Protein AF-A0A3P7LVD6-F1 (afdb_monomer_lite)

Organism: Strongylus vulgaris (NCBI:txid40348)

Foldseek 3Di:
DLPVLLVVLLVQFLDPDDPVSVVVSLVSVLVDALVPPDPSSLVSLLCLLVQVRPDGHDLVSNLSSLLCLLARHVPSVVSLVVSVVPDDPDDPDPPSVVSNVVSNVVSVVCPDDDSPD

Sequence (117 aa):
MYATSYEIAEGLLCSNHSRQVQIAALRVIKAVDPSLYDNKLINVLVRLFRNTCPQPTSTGESQMAVDILMNCVPEHQHTATLLLRTESTHPDDHEKWNYFYKAVESSGLQDDLVCWS

pLDDT: mean 85.41, std 12.2, range [43.75, 95.75]

Structure (mmCIF, N/CA/C/O backbone):
data_AF-A0A3P7LVD6-F1
#
_entry.id   AF-A0A3P7LVD6-F1
#
loop_
_atom_site.group_PDB
_atom_site.id
_atom_site.type_symbol
_atom_site.label_atom_id
_atom_site.label_alt_id
_atom_site.label_comp_id
_atom_site.label_asym_id
_atom_site.label_entity_id
_atom_site.label_seq_id
_atom_site.pdbx_PDB_ins_code
_atom_site.Cartn_x
_atom_site.Cartn_y
_atom_site.Cartn_z
_atom_site.occupancy
_atom_site.B_iso_or_equiv
_atom_site.auth_seq_id
_atom_site.auth_comp_id
_atom_site.auth_asym_id
_atom_site.auth_atom_id
_atom_site.pdbx_PDB_model_num
ATOM 1 N N . MET A 1 1 ? -22.203 -1.443 -9.920 1.00 47.78 1 MET A N 1
ATOM 2 C CA . MET A 1 1 ? -21.453 -1.184 -11.172 1.00 47.78 1 MET A CA 1
ATOM 3 C C . MET A 1 1 ? -19.934 -1.044 -10.963 1.00 47.78 1 MET A C 1
ATOM 5 O O . MET A 1 1 ? -19.248 -0.787 -11.938 1.00 47.78 1 MET A O 1
ATOM 9 N N . TYR A 1 2 ? -19.396 -1.257 -9.749 1.00 55.84 2 TYR A N 1
ATOM 10 C CA . TYR A 1 2 ? -17.969 -1.045 -9.434 1.00 55.84 2 TYR A CA 1
ATOM 11 C C . TYR A 1 2 ? -17.095 -2.312 -9.423 1.00 55.84 2 TYR A C 1
ATOM 13 O O . TYR A 1 2 ? -15.873 -2.191 -9.416 1.00 55.84 2 TYR A O 1
ATOM 21 N N . ALA A 1 3 ? -17.689 -3.512 -9.445 1.00 66.69 3 ALA A N 1
ATOM 22 C CA . ALA A 1 3 ? -16.939 -4.770 -9.346 1.00 66.69 3 ALA A CA 1
ATOM 23 C C . ALA A 1 3 ? -15.913 -4.925 -10.483 1.00 66.69 3 ALA A C 1
ATOM 25 O O . ALA A 1 3 ? -14.741 -5.168 -10.229 1.00 66.69 3 ALA A O 1
ATOM 26 N N . THR A 1 4 ? -16.311 -4.646 -11.728 1.00 80.94 4 THR A N 1
ATOM 27 C CA . THR A 1 4 ? -15.415 -4.776 -12.887 1.00 80.94 4 THR A CA 1
ATOM 28 C C . THR A 1 4 ? -14.267 -3.763 -12.869 1.00 80.94 4 THR A C 1
ATOM 30 O O . THR A 1 4 ? -13.138 -4.109 -13.196 1.00 80.94 4 THR A O 1
ATOM 33 N N . SER A 1 5 ? -14.514 -2.511 -12.463 1.00 86.38 5 SER A N 1
ATOM 34 C CA . SER A 1 5 ? -13.441 -1.513 -12.329 1.00 86.38 5 SER A CA 1
ATOM 35 C C . SER A 1 5 ? -12.478 -1.847 -11.192 1.00 86.38 5 SER A C 1
ATOM 37 O O . SER A 1 5 ? -11.280 -1.611 -11.329 1.00 86.38 5 SER A O 1
ATOM 39 N N . TYR A 1 6 ? -12.995 -2.407 -10.095 1.00 90.94 6 TYR A N 1
ATOM 40 C CA . TYR A 1 6 ? -12.198 -2.860 -8.961 1.00 90.94 6 TYR A CA 1
ATOM 41 C C . TYR A 1 6 ? -11.287 -4.028 -9.346 1.00 90.94 6 TYR A C 1
ATOM 43 O O . TYR A 1 6 ? -10.081 -3.936 -9.157 1.00 90.94 6 TYR A O 1
ATOM 51 N N . GLU A 1 7 ? -11.837 -5.081 -9.955 1.00 91.62 7 GLU A N 1
ATOM 52 C CA . GLU A 1 7 ? -11.081 -6.271 -10.369 1.00 91.62 7 GLU A CA 1
ATOM 53 C C . GLU A 1 7 ? -9.957 -5.919 -11.352 1.00 91.62 7 GLU A C 1
ATOM 55 O O . GLU A 1 7 ? -8.835 -6.415 -11.237 1.00 91.62 7 GLU A O 1
ATOM 60 N N . ILE A 1 8 ? -10.239 -5.012 -12.295 1.00 93.06 8 ILE A N 1
ATOM 61 C CA . ILE A 1 8 ? -9.223 -4.497 -13.215 1.00 93.06 8 ILE A CA 1
ATOM 62 C C . ILE A 1 8 ? -8.155 -3.727 -12.437 1.00 93.06 8 ILE A C 1
ATOM 64 O O . ILE A 1 8 ? -6.972 -3.995 -12.618 1.00 93.06 8 ILE A O 1
ATOM 68 N N . ALA A 1 9 ? -8.545 -2.787 -11.571 1.00 94.56 9 ALA A N 1
ATOM 69 C CA . ALA A 1 9 ? -7.598 -1.989 -10.796 1.00 94.56 9 ALA A CA 1
ATOM 70 C C . ALA A 1 9 ? -6.702 -2.864 -9.907 1.00 94.56 9 ALA A C 1
ATOM 72 O O . ALA A 1 9 ? -5.486 -2.687 -9.912 1.00 94.56 9 ALA A O 1
ATOM 73 N N . GLU A 1 10 ? -7.273 -3.845 -9.211 1.00 94.81 10 GLU A N 1
ATOM 74 C CA . GLU A 1 10 ? -6.536 -4.788 -8.372 1.00 94.81 10 GLU A CA 1
ATOM 75 C C . GLU A 1 10 ? -5.483 -5.554 -9.192 1.00 94.81 10 GLU A C 1
ATOM 77 O O . GLU A 1 10 ? -4.323 -5.637 -8.788 1.00 94.81 10 GLU A O 1
ATOM 82 N N . GLY A 1 11 ? -5.852 -6.040 -10.383 1.00 94.00 11 GLY A N 1
ATOM 83 C CA . GLY A 1 11 ? -4.942 -6.754 -11.286 1.00 94.00 11 GLY A CA 1
ATOM 84 C C . GLY A 1 11 ? -3.806 -5.900 -11.864 1.00 94.00 11 GLY A C 1
ATOM 85 O O . GLY A 1 11 ? -2.808 -6.446 -12.337 1.00 94.00 11 GLY A O 1
ATOM 86 N N . LEU A 1 12 ? -3.928 -4.570 -11.822 1.00 95.25 12 LEU A N 1
ATOM 87 C CA . LEU A 1 12 ? -2.897 -3.642 -12.293 1.00 95.25 12 LEU A CA 1
ATOM 88 C C . LEU A 1 12 ? -1.843 -3.331 -11.222 1.00 95.25 12 LEU A C 1
ATOM 90 O O . LEU A 1 12 ? -0.748 -2.886 -11.572 1.00 95.25 12 LEU A O 1
ATOM 94 N N . LEU A 1 13 ? -2.133 -3.554 -9.940 1.00 95.50 13 LEU A N 1
ATOM 95 C CA . LEU A 1 13 ? -1.199 -3.270 -8.850 1.00 95.50 13 LEU A CA 1
ATOM 96 C C . LEU A 1 13 ? -0.051 -4.281 -8.802 1.00 95.50 13 LEU A C 1
ATOM 98 O O . LEU A 1 13 ? -0.241 -5.469 -9.052 1.00 95.50 13 LEU A O 1
ATOM 102 N N . CYS A 1 14 ? 1.147 -3.821 -8.419 1.00 93.56 14 CYS A N 1
ATOM 103 C CA . CYS A 1 14 ? 2.313 -4.689 -8.210 1.00 93.56 14 CYS A CA 1
ATOM 104 C C . CYS A 1 14 ? 2.646 -5.551 -9.448 1.00 93.5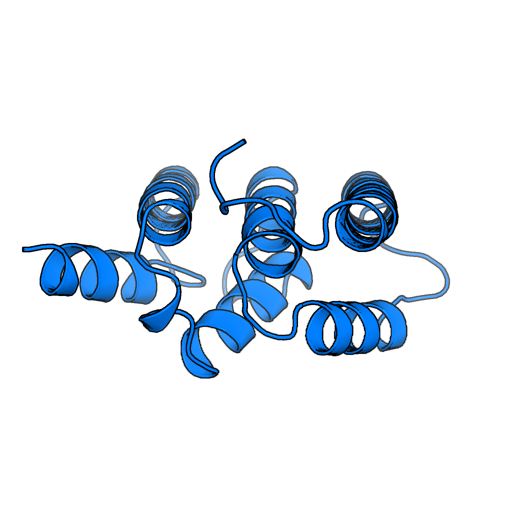6 14 CYS A C 1
ATOM 106 O O . CYS A 1 14 ? 3.076 -6.703 -9.343 1.00 93.56 14 CYS A O 1
ATOM 108 N N . SER A 1 15 ? 2.414 -4.981 -10.631 1.00 92.38 15 SER A N 1
ATOM 109 C CA . SER A 1 15 ? 2.507 -5.635 -11.936 1.00 92.38 15 SER A CA 1
ATOM 110 C C . SER A 1 15 ? 3.602 -4.991 -12.800 1.00 92.38 15 SER A C 1
ATOM 112 O O . SER A 1 15 ? 4.387 -4.170 -12.327 1.00 92.38 15 SER A O 1
ATOM 114 N N . ASN A 1 16 ? 3.654 -5.350 -14.086 1.00 91.31 16 ASN A N 1
ATOM 115 C CA . ASN A 1 16 ? 4.603 -4.774 -15.041 1.00 91.31 16 ASN A CA 1
ATOM 116 C C . ASN A 1 16 ? 4.104 -3.486 -15.728 1.00 91.31 16 ASN A C 1
ATOM 118 O O . ASN A 1 16 ? 4.726 -3.018 -16.685 1.00 91.31 16 ASN A O 1
ATOM 122 N N . HIS A 1 17 ? 2.980 -2.923 -15.279 1.00 92.19 17 HIS A N 1
ATOM 123 C CA . HIS A 1 17 ? 2.425 -1.689 -15.833 1.00 92.19 17 HIS A CA 1
ATOM 124 C C . HIS A 1 17 ? 3.151 -0.438 -15.326 1.00 92.19 17 HIS A C 1
ATOM 126 O O . HIS A 1 17 ? 3.783 -0.447 -14.271 1.00 92.19 17 HIS A O 1
ATOM 132 N N . SER A 1 18 ? 3.043 0.663 -16.079 1.00 91.94 18 SER A N 1
ATOM 133 C CA . SER A 1 18 ? 3.707 1.916 -15.714 1.00 91.94 18 SER A CA 1
ATOM 134 C C . SER A 1 18 ? 3.210 2.456 -14.371 1.00 91.94 18 SER A C 1
ATOM 136 O O . SER A 1 18 ? 2.053 2.269 -13.993 1.00 91.94 18 SER A O 1
ATOM 138 N N . ARG A 1 19 ? 4.067 3.220 -13.687 1.00 90.56 19 ARG A N 1
ATOM 139 C CA . ARG A 1 19 ? 3.730 3.871 -12.409 1.00 90.56 19 ARG A CA 1
ATOM 140 C C . ARG A 1 19 ? 2.452 4.707 -12.484 1.00 90.56 19 ARG A C 1
ATOM 142 O O . ARG A 1 19 ? 1.663 4.713 -11.549 1.00 90.56 19 ARG A O 1
ATOM 149 N N . GLN A 1 20 ? 2.206 5.395 -13.605 1.00 92.38 20 GLN A N 1
ATOM 150 C CA . GLN A 1 20 ? 0.978 6.187 -13.758 1.00 92.38 20 GLN A CA 1
ATOM 151 C C . GLN A 1 20 ? -0.277 5.307 -13.742 1.00 92.38 20 GLN A C 1
ATOM 153 O O . GLN A 1 20 ? -1.288 5.701 -13.164 1.00 92.38 20 GLN A O 1
ATOM 158 N N . VAL A 1 21 ? -0.207 4.119 -14.350 1.00 94.00 21 VAL A N 1
ATOM 159 C CA . VAL A 1 21 ? -1.311 3.151 -14.356 1.00 94.00 21 VAL A CA 1
ATOM 160 C C . VAL A 1 21 ? -1.527 2.581 -12.957 1.00 94.00 21 VAL A C 1
ATOM 162 O O . VAL A 1 21 ? -2.667 2.523 -12.506 1.00 94.00 21 VAL A O 1
ATOM 165 N N . GLN A 1 22 ? -0.456 2.235 -12.240 1.00 94.69 22 GLN A N 1
ATOM 166 C CA . GLN A 1 22 ? -0.561 1.723 -10.870 1.00 94.69 22 GLN A CA 1
ATOM 167 C C . GLN A 1 22 ? -1.131 2.779 -9.906 1.00 94.69 22 GLN A C 1
ATOM 169 O O . GLN A 1 22 ? -2.033 2.475 -9.133 1.00 94.69 22 GLN A O 1
ATOM 174 N N . ILE A 1 23 ? -0.713 4.045 -10.014 1.00 93.94 23 ILE A N 1
ATOM 175 C CA . ILE A 1 23 ? -1.301 5.160 -9.249 1.00 93.94 23 ILE A CA 1
ATOM 176 C C . ILE A 1 23 ? -2.785 5.359 -9.581 1.00 93.94 23 ILE A C 1
ATOM 178 O O . ILE A 1 23 ? -3.597 5.587 -8.684 1.00 93.94 23 ILE A O 1
ATOM 182 N N . ALA A 1 24 ? -3.168 5.285 -10.859 1.00 94.44 24 ALA A N 1
ATOM 183 C CA . ALA A 1 24 ? -4.572 5.390 -11.248 1.00 94.44 24 ALA A CA 1
ATOM 184 C C . ALA A 1 24 ? -5.402 4.236 -10.665 1.00 94.44 24 ALA A C 1
ATOM 186 O O . ALA A 1 24 ? -6.491 4.472 -10.144 1.00 94.44 24 ALA A O 1
ATOM 187 N N . ALA A 1 25 ? -4.864 3.016 -10.686 1.00 95.38 25 ALA A N 1
ATOM 188 C CA . ALA A 1 25 ? -5.483 1.858 -10.058 1.00 95.38 25 ALA A CA 1
ATOM 189 C C . ALA A 1 25 ? -5.638 2.049 -8.541 1.00 95.38 25 ALA A C 1
ATOM 191 O O . ALA A 1 25 ? -6.733 1.861 -8.023 1.00 95.38 25 ALA A O 1
ATOM 192 N N . LEU A 1 26 ? -4.605 2.523 -7.836 1.00 95.44 26 LEU A N 1
ATOM 193 C CA . LEU A 1 26 ? -4.687 2.810 -6.399 1.00 95.44 26 LEU A CA 1
ATOM 194 C C . LEU A 1 26 ? -5.768 3.846 -6.063 1.00 95.44 26 LEU A C 1
ATOM 196 O O . LEU A 1 26 ? -6.456 3.697 -5.060 1.00 95.44 26 LEU A O 1
ATOM 200 N N . ARG A 1 27 ? -5.988 4.856 -6.914 1.00 94.19 27 ARG A N 1
ATOM 201 C CA . ARG A 1 27 ? -7.098 5.813 -6.737 1.00 94.19 27 ARG A CA 1
ATOM 202 C C . ARG A 1 27 ? -8.466 5.156 -6.878 1.00 94.19 27 ARG A C 1
ATOM 204 O O . ARG A 1 27 ? -9.372 5.513 -6.136 1.00 94.19 27 ARG A O 1
ATOM 211 N N . VAL A 1 28 ? -8.615 4.205 -7.802 1.00 93.75 28 VAL A N 1
ATOM 212 C CA . VAL A 1 28 ? -9.844 3.404 -7.919 1.00 93.75 28 VAL A CA 1
ATOM 213 C C . VAL A 1 28 ? -10.022 2.533 -6.679 1.00 93.75 28 VAL A C 1
ATOM 215 O O . VAL A 1 28 ? -11.118 2.480 -6.144 1.00 93.75 28 VAL A O 1
ATOM 218 N N . ILE A 1 29 ? -8.957 1.906 -6.176 1.00 94.31 29 ILE A N 1
ATOM 219 C CA . ILE A 1 29 ? -9.010 1.081 -4.961 1.00 94.31 29 ILE A CA 1
ATOM 220 C C . ILE A 1 29 ? -9.318 1.911 -3.710 1.00 94.31 29 ILE A C 1
ATOM 222 O O . ILE A 1 29 ? -10.100 1.481 -2.872 1.00 94.31 29 ILE A O 1
ATOM 226 N N . LYS A 1 30 ? -8.762 3.115 -3.567 1.00 92.06 30 LYS A N 1
ATOM 227 C CA . LYS A 1 30 ? -9.142 4.037 -2.483 1.00 92.06 30 LYS A CA 1
ATOM 228 C C . LYS A 1 30 ? -10.623 4.423 -2.570 1.00 92.06 30 LYS A C 1
ATOM 230 O O . LYS A 1 30 ? -11.216 4.826 -1.581 1.00 92.06 30 LYS A O 1
ATOM 235 N N . ALA A 1 31 ? -11.210 4.292 -3.759 1.00 89.75 31 ALA A N 1
ATOM 236 C CA . ALA A 1 31 ? -12.554 4.740 -4.040 1.00 89.75 31 ALA A CA 1
ATOM 237 C C . ALA A 1 31 ? -13.669 3.708 -3.819 1.00 89.75 31 ALA A C 1
ATOM 239 O O . ALA A 1 31 ? -14.845 4.011 -4.048 1.00 89.75 31 ALA A O 1
ATOM 240 N N . VAL A 1 32 ? -13.327 2.473 -3.460 1.00 88.31 32 VAL A N 1
ATOM 241 C CA . VAL A 1 32 ? -14.322 1.404 -3.363 1.00 88.31 32 VAL A CA 1
ATOM 242 C C . VAL A 1 32 ? -14.931 1.275 -1.971 1.00 88.31 32 VAL A C 1
ATOM 244 O O . VAL A 1 32 ? -14.475 1.873 -1.000 1.00 88.31 32 VAL A O 1
ATOM 247 N N . ASP A 1 33 ? -16.009 0.497 -1.901 1.00 86.44 33 ASP A N 1
ATOM 248 C CA . ASP A 1 33 ? -16.656 0.153 -0.643 1.00 86.44 33 ASP A CA 1
ATOM 249 C C . ASP A 1 33 ? -15.723 -0.694 0.247 1.00 86.44 33 ASP A C 1
ATOM 251 O O . ASP A 1 33 ? -15.061 -1.600 -0.276 1.00 86.44 33 ASP A O 1
ATOM 255 N N . PRO A 1 34 ? -15.697 -0.465 1.576 1.00 84.19 34 PRO A N 1
ATOM 256 C CA . PRO A 1 34 ? -14.833 -1.207 2.484 1.00 84.19 34 PRO A CA 1
ATOM 257 C C . PRO A 1 34 ? -14.984 -2.732 2.450 1.00 84.19 34 PRO A C 1
ATOM 259 O O . PRO A 1 34 ? -14.027 -3.448 2.744 1.00 84.19 34 PRO A O 1
ATOM 262 N N . SER A 1 35 ? -16.152 -3.247 2.050 1.00 86.38 35 SER A N 1
ATOM 263 C CA . SER A 1 35 ? -16.392 -4.689 1.893 1.00 86.38 35 SER A CA 1
ATOM 264 C C . SER A 1 35 ? -15.506 -5.363 0.839 1.00 86.38 35 SER A C 1
ATOM 266 O O . SER A 1 35 ? -15.416 -6.590 0.821 1.00 86.38 35 SER A O 1
ATOM 268 N N . LEU A 1 36 ? -14.844 -4.586 -0.024 1.00 89.50 36 LEU A N 1
ATOM 269 C CA . LEU A 1 36 ? -13.938 -5.091 -1.054 1.00 89.50 36 LEU A CA 1
ATOM 270 C C . LEU A 1 36 ? -12.475 -5.196 -0.590 1.00 89.50 36 LEU A C 1
ATOM 272 O O . LEU A 1 36 ? -11.672 -5.785 -1.308 1.00 89.50 36 LEU A O 1
ATOM 276 N N . TYR A 1 37 ? -12.108 -4.693 0.596 1.00 89.75 37 TYR A N 1
ATOM 277 C CA . TYR A 1 37 ? -10.748 -4.841 1.135 1.00 89.75 37 TYR A CA 1
ATOM 278 C C . TYR A 1 37 ? -10.518 -6.234 1.723 1.00 89.75 37 TYR A C 1
ATOM 280 O O . TYR A 1 37 ? -10.572 -6.444 2.934 1.00 89.75 37 TYR A O 1
ATOM 288 N N . ASP A 1 38 ? -10.239 -7.198 0.852 1.00 90.44 38 ASP A N 1
ATOM 289 C CA . ASP A 1 38 ? -9.894 -8.556 1.254 1.00 90.44 38 ASP A CA 1
ATOM 290 C C . ASP A 1 38 ? -8.390 -8.735 1.553 1.00 90.44 38 ASP A C 1
ATOM 292 O O . ASP A 1 38 ? -7.536 -7.882 1.286 1.00 90.44 38 ASP A O 1
ATOM 296 N N . ASN A 1 39 ? -8.039 -9.905 2.094 1.00 91.00 39 ASN A N 1
ATOM 297 C CA . ASN A 1 39 ? -6.652 -10.252 2.412 1.00 91.00 39 ASN A CA 1
ATOM 298 C C . ASN A 1 39 ? -5.730 -10.245 1.185 1.00 91.00 39 ASN A C 1
ATOM 300 O O . ASN A 1 39 ? -4.518 -10.063 1.323 1.00 91.00 39 ASN A O 1
ATOM 304 N N . LYS A 1 40 ? -6.262 -10.482 -0.018 1.00 92.75 40 LYS A N 1
ATOM 305 C CA . LYS A 1 40 ? -5.462 -10.503 -1.242 1.00 92.75 40 LYS A CA 1
ATOM 306 C C . LYS A 1 40 ? -5.019 -9.083 -1.582 1.00 92.75 40 LYS A C 1
ATOM 308 O O . LYS A 1 40 ? -3.818 -8.862 -1.751 1.00 92.75 40 LYS A O 1
ATOM 313 N N . LEU A 1 41 ? -5.942 -8.125 -1.576 1.00 94.25 41 LEU A N 1
ATOM 314 C CA . LEU A 1 41 ? -5.633 -6.718 -1.787 1.00 94.25 41 LEU A CA 1
ATOM 315 C C . LEU A 1 41 ? -4.710 -6.170 -0.690 1.00 94.25 41 LEU A C 1
ATOM 317 O O . LEU A 1 41 ? -3.703 -5.536 -1.007 1.00 94.25 41 LEU A O 1
ATOM 321 N N . ILE A 1 42 ? -4.985 -6.467 0.585 1.00 93.88 42 ILE A N 1
ATOM 322 C CA . ILE A 1 42 ? -4.133 -6.043 1.713 1.00 93.88 42 ILE A CA 1
ATOM 323 C C . ILE A 1 42 ? -2.688 -6.517 1.507 1.00 93.88 42 ILE A C 1
ATOM 325 O O . ILE A 1 42 ? -1.750 -5.729 1.630 1.00 93.88 42 ILE A O 1
ATOM 329 N N . ASN A 1 43 ? -2.487 -7.779 1.114 1.00 93.69 43 ASN A N 1
ATOM 330 C CA . ASN A 1 43 ? -1.153 -8.314 0.836 1.00 93.69 43 ASN A CA 1
ATOM 331 C C . ASN A 1 43 ? -0.451 -7.583 -0.319 1.00 93.69 43 ASN A C 1
ATOM 333 O O . ASN A 1 43 ? 0.755 -7.339 -0.249 1.00 93.69 43 ASN A O 1
ATOM 337 N N . VAL A 1 44 ? -1.177 -7.211 -1.375 1.00 95.62 44 VAL A N 1
ATOM 338 C CA . VAL A 1 44 ? -0.623 -6.431 -2.493 1.00 95.62 44 VAL A CA 1
ATOM 339 C C . VAL A 1 44 ? -0.203 -5.031 -2.037 1.00 95.62 44 VAL A C 1
ATOM 341 O O . VAL A 1 44 ? 0.907 -4.600 -2.352 1.00 95.62 44 VAL A O 1
ATOM 344 N N . LEU A 1 45 ? -1.029 -4.346 -1.245 1.00 95.75 45 LEU A N 1
ATOM 345 C CA . LEU A 1 45 ? -0.718 -3.022 -0.694 1.00 95.75 45 LEU A CA 1
ATOM 346 C C . LEU A 1 45 ? 0.498 -3.065 0.246 1.00 95.75 45 LEU A C 1
ATOM 348 O O . LEU A 1 45 ? 1.381 -2.211 0.159 1.00 95.75 45 LEU A O 1
ATOM 352 N N . VAL A 1 46 ? 0.610 -4.103 1.082 1.00 93.88 46 VAL A N 1
ATOM 353 C CA . VAL A 1 46 ? 1.794 -4.336 1.929 1.00 93.88 46 VAL A CA 1
ATOM 354 C C . VAL A 1 46 ? 3.052 -4.516 1.078 1.00 93.88 46 VAL A C 1
ATOM 356 O O . VAL A 1 46 ? 4.108 -3.983 1.422 1.00 93.88 46 VAL A O 1
ATOM 359 N N . ARG A 1 47 ? 2.969 -5.243 -0.042 1.00 94.31 47 ARG A N 1
ATOM 360 C CA . ARG A 1 47 ? 4.107 -5.430 -0.958 1.00 94.31 47 ARG A CA 1
ATOM 361 C C . ARG A 1 47 ? 4.522 -4.139 -1.652 1.00 94.31 47 ARG A C 1
ATOM 363 O O . ARG A 1 47 ? 5.724 -3.908 -1.774 1.00 94.31 47 ARG A O 1
ATOM 370 N N . LEU A 1 48 ? 3.562 -3.303 -2.053 1.00 94.44 48 LEU A N 1
ATOM 371 C CA . LEU A 1 48 ? 3.837 -1.969 -2.593 1.00 94.44 48 LEU A CA 1
ATOM 372 C C . LEU A 1 48 ? 4.603 -1.129 -1.566 1.00 94.44 48 LEU A C 1
ATOM 374 O O . LEU A 1 48 ? 5.711 -0.681 -1.842 1.00 94.44 48 LEU A O 1
ATOM 378 N N . PHE A 1 49 ? 4.090 -1.011 -0.339 1.00 93.75 49 PHE A N 1
ATOM 379 C CA . PHE A 1 49 ? 4.772 -0.255 0.714 1.00 93.75 49 PHE A CA 1
ATOM 380 C C . PHE A 1 49 ? 6.173 -0.804 1.036 1.00 93.75 49 PHE A C 1
ATOM 382 O O . PHE A 1 49 ? 7.142 -0.053 1.192 1.00 93.75 49 PHE A O 1
ATOM 389 N N . ARG A 1 50 ? 6.321 -2.131 1.108 1.00 91.31 50 ARG A N 1
ATOM 390 C CA . ARG A 1 50 ? 7.617 -2.781 1.358 1.00 91.31 50 ARG A CA 1
ATOM 391 C C . ARG A 1 50 ? 8.553 -2.768 0.152 1.00 91.31 50 ARG A C 1
ATOM 393 O O . ARG A 1 50 ? 9.695 -3.186 0.304 1.00 91.31 50 ARG A O 1
ATOM 400 N N . ASN A 1 51 ? 8.101 -2.288 -1.006 1.00 91.62 51 ASN A N 1
ATOM 401 C CA . ASN A 1 51 ? 8.853 -2.311 -2.255 1.00 91.62 51 ASN A CA 1
ATOM 402 C C . ASN A 1 51 ? 9.342 -3.732 -2.625 1.00 91.62 51 ASN A C 1
ATOM 404 O O . ASN A 1 51 ? 10.499 -3.944 -2.974 1.00 91.62 51 ASN A O 1
ATOM 408 N N . THR A 1 52 ? 8.457 -4.730 -2.516 1.00 91.94 52 THR A N 1
ATOM 409 C CA . THR A 1 52 ? 8.730 -6.149 -2.855 1.00 91.94 52 THR A CA 1
ATOM 410 C C . THR A 1 52 ? 7.938 -6.627 -4.080 1.00 91.94 52 THR A C 1
ATOM 412 O O . THR A 1 52 ? 7.694 -7.824 -4.293 1.00 91.94 52 THR A O 1
ATOM 415 N N . CYS A 1 53 ? 7.492 -5.674 -4.894 1.00 92.69 53 CYS A N 1
ATOM 416 C CA . CYS A 1 53 ? 6.895 -5.927 -6.197 1.00 92.69 53 CYS A CA 1
ATOM 417 C C . CYS A 1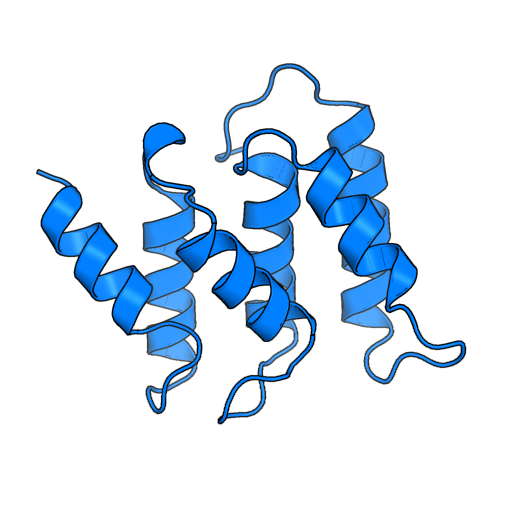 53 ? 7.973 -6.237 -7.250 1.00 92.69 53 CYS A C 1
ATOM 419 O O . CYS A 1 53 ? 9.133 -5.876 -7.059 1.00 92.69 53 CYS A O 1
ATOM 421 N N . PRO A 1 54 ? 7.620 -6.900 -8.371 1.00 91.31 54 PRO A N 1
ATOM 422 C CA . PRO A 1 54 ? 8.576 -7.168 -9.449 1.00 91.31 54 PRO A CA 1
ATOM 423 C C . PRO A 1 54 ? 9.214 -5.894 -10.017 1.00 91.31 54 PRO A C 1
ATOM 425 O O . PRO A 1 54 ? 10.373 -5.912 -10.424 1.00 91.31 54 PRO A O 1
ATOM 428 N N . GLN A 1 55 ? 8.461 -4.789 -10.031 1.00 90.12 55 GLN A N 1
ATOM 429 C CA . GLN A 1 55 ? 8.975 -3.465 -10.361 1.00 90.12 55 GLN A CA 1
ATOM 430 C C . GLN A 1 55 ? 9.192 -2.630 -9.092 1.00 90.12 55 GLN A C 1
ATOM 432 O O . GLN A 1 55 ? 8.361 -2.696 -8.178 1.00 90.12 55 GLN A O 1
ATOM 437 N N . PRO A 1 56 ? 10.257 -1.805 -9.047 1.00 90.44 56 PRO A N 1
ATOM 438 C CA . PRO A 1 56 ? 10.482 -0.886 -7.943 1.00 90.44 56 PRO A CA 1
ATOM 439 C C . PRO A 1 56 ? 9.303 0.069 -7.763 1.00 90.44 56 PRO A C 1
ATOM 441 O O . PRO A 1 56 ? 8.929 0.802 -8.684 1.00 90.44 56 PRO A O 1
ATOM 444 N N . THR A 1 57 ? 8.759 0.064 -6.555 1.00 90.62 57 THR A N 1
ATOM 445 C CA . THR A 1 57 ? 7.683 0.941 -6.110 1.00 90.62 57 THR A CA 1
ATOM 446 C C . THR A 1 57 ? 8.259 2.302 -5.737 1.00 90.62 57 THR A C 1
ATOM 448 O O . THR A 1 57 ? 9.290 2.400 -5.073 1.00 90.62 57 THR A O 1
ATOM 451 N N . SER A 1 58 ? 7.611 3.369 -6.189 1.00 91.12 58 SER A N 1
ATOM 452 C CA . SER A 1 58 ? 7.969 4.736 -5.816 1.00 91.12 58 SER A CA 1
ATOM 453 C C . SER A 1 58 ? 7.466 5.104 -4.417 1.00 91.12 58 SER A C 1
ATOM 455 O O . SER A 1 58 ? 6.554 4.475 -3.870 1.00 91.12 58 SER A O 1
ATOM 457 N N . THR A 1 59 ? 8.016 6.179 -3.852 1.00 90.50 59 THR A N 1
ATOM 458 C CA . THR A 1 59 ? 7.547 6.754 -2.584 1.00 90.50 59 THR A CA 1
ATOM 459 C C . THR A 1 59 ? 6.061 7.129 -2.657 1.00 90.50 59 THR A C 1
ATOM 461 O O . THR A 1 59 ? 5.315 6.810 -1.739 1.00 90.50 59 THR A O 1
ATOM 464 N N . GLY A 1 60 ? 5.586 7.683 -3.781 1.00 90.19 60 GLY A N 1
ATOM 465 C CA . GLY A 1 60 ? 4.172 8.044 -3.960 1.00 90.19 60 GLY A CA 1
ATOM 466 C C . GLY A 1 60 ? 3.216 6.844 -4.004 1.00 90.19 60 GLY A C 1
ATOM 467 O O . GLY A 1 60 ? 2.145 6.885 -3.404 1.00 90.19 60 GLY A O 1
ATOM 468 N N . GLU A 1 61 ? 3.604 5.748 -4.665 1.00 93.44 61 GLU A N 1
ATOM 469 C CA . GLU A 1 61 ? 2.829 4.494 -4.636 1.00 93.44 61 GLU A CA 1
ATOM 470 C C . GLU A 1 61 ? 2.802 3.897 -3.222 1.00 93.44 61 GLU A C 1
ATOM 472 O O . GLU A 1 61 ? 1.761 3.430 -2.763 1.00 93.44 61 GLU A O 1
ATOM 477 N N . SER A 1 62 ? 3.928 3.972 -2.505 1.00 93.12 62 SER A N 1
ATOM 478 C CA . SER A 1 62 ? 4.039 3.490 -1.126 1.00 93.12 62 SER A CA 1
ATOM 479 C C . SER A 1 62 ? 3.175 4.296 -0.153 1.00 93.12 62 SER A C 1
ATOM 481 O O . SER A 1 62 ? 2.496 3.710 0.686 1.00 93.12 62 SER A O 1
ATOM 483 N N . GLN A 1 63 ? 3.171 5.627 -0.273 1.00 92.88 63 GLN A N 1
ATOM 484 C CA . GLN A 1 63 ? 2.340 6.522 0.539 1.00 92.88 63 GLN A CA 1
ATOM 485 C C . GLN A 1 63 ? 0.850 6.267 0.291 1.00 92.88 63 GLN A C 1
ATOM 487 O O . GLN A 1 63 ? 0.085 6.116 1.237 1.00 92.88 63 GLN A O 1
ATOM 492 N N . MET A 1 64 ? 0.439 6.114 -0.971 1.00 93.75 64 MET A N 1
ATOM 493 C CA . MET A 1 64 ? -0.958 5.816 -1.292 1.00 93.75 64 MET A CA 1
ATOM 494 C C . MET A 1 64 ? -1.384 4.424 -0.801 1.00 93.75 64 MET A C 1
ATOM 496 O O . MET A 1 64 ? -2.521 4.251 -0.371 1.00 93.75 64 MET A O 1
ATOM 500 N N . ALA A 1 65 ? -0.482 3.438 -0.803 1.00 94.50 65 ALA A N 1
ATOM 501 C CA . ALA A 1 65 ? -0.757 2.147 -0.180 1.00 94.50 65 ALA A CA 1
ATOM 502 C C . ALA A 1 65 ? -0.966 2.276 1.339 1.00 94.50 65 ALA A C 1
ATOM 504 O O . ALA A 1 65 ? -1.887 1.661 1.872 1.00 94.50 65 ALA A O 1
ATOM 505 N N . VAL A 1 66 ? -0.167 3.100 2.028 1.00 92.81 66 VAL A N 1
ATOM 506 C CA . VAL A 1 66 ? -0.348 3.394 3.461 1.00 92.81 66 VAL A CA 1
ATOM 507 C C . VAL A 1 66 ? -1.686 4.067 3.728 1.00 92.81 66 VAL A C 1
ATOM 509 O O . VAL A 1 66 ? -2.388 3.629 4.632 1.00 92.81 66 VAL A O 1
ATOM 512 N N . ASP A 1 67 ? -2.069 5.066 2.932 1.00 91.25 67 ASP A N 1
ATOM 513 C CA . ASP A 1 67 ? -3.363 5.740 3.088 1.00 91.25 67 ASP A CA 1
ATOM 514 C C . ASP A 1 67 ? -4.520 4.746 3.065 1.00 91.25 67 ASP A C 1
ATOM 516 O O . ASP A 1 67 ? -5.429 4.828 3.886 1.00 91.25 67 ASP A O 1
ATOM 520 N N . ILE A 1 68 ? -4.482 3.799 2.126 1.00 92.31 68 ILE A N 1
ATOM 521 C CA . ILE A 1 68 ? -5.527 2.785 1.997 1.00 92.31 68 ILE A CA 1
ATOM 522 C C . ILE A 1 68 ? -5.475 1.823 3.190 1.00 92.31 68 ILE A C 1
ATOM 524 O O . ILE A 1 68 ? -6.500 1.540 3.807 1.00 92.31 68 ILE A O 1
ATOM 528 N N . LEU A 1 69 ? -4.284 1.343 3.556 1.00 92.38 69 LEU A N 1
ATOM 529 C CA . LEU A 1 69 ? -4.118 0.391 4.655 1.00 92.38 69 LEU A CA 1
ATOM 530 C C . LEU A 1 69 ? -4.522 0.969 6.015 1.00 92.38 69 LEU A C 1
ATOM 532 O O . LEU A 1 69 ? -5.043 0.223 6.837 1.00 92.38 69 LEU A O 1
ATOM 536 N N . MET A 1 70 ? -4.255 2.251 6.269 1.00 90.31 70 MET A N 1
ATOM 537 C CA . MET A 1 70 ? -4.507 2.879 7.570 1.00 90.31 70 MET A CA 1
ATOM 538 C C . MET A 1 70 ? -5.922 3.447 7.693 1.00 90.31 70 MET A C 1
ATOM 540 O O . MET A 1 70 ? -6.474 3.414 8.787 1.00 90.31 70 MET A O 1
ATOM 544 N N . ASN A 1 71 ? -6.523 3.917 6.593 1.00 86.00 71 ASN A N 1
ATOM 545 C CA . ASN A 1 71 ? -7.800 4.642 6.649 1.00 86.00 71 ASN A CA 1
ATOM 546 C C . ASN A 1 71 ? -8.990 3.872 6.058 1.00 86.00 71 ASN A C 1
ATOM 548 O O . ASN A 1 71 ? -10.132 4.288 6.236 1.00 86.00 71 ASN A O 1
ATOM 552 N N . CYS A 1 72 ? -8.753 2.794 5.305 1.00 86.50 72 CYS A N 1
ATOM 553 C CA . CYS A 1 72 ? -9.811 2.129 4.534 1.00 86.50 72 CYS A CA 1
ATOM 554 C C . CYS A 1 72 ? -10.001 0.658 4.898 1.00 86.50 72 CYS A C 1
ATOM 556 O O . CYS A 1 72 ? -11.109 0.133 4.794 1.00 86.50 72 CYS A O 1
ATOM 558 N N . VAL A 1 73 ? -8.925 -0.013 5.313 1.00 86.00 73 VAL A N 1
ATOM 559 C CA . VAL A 1 73 ? -8.942 -1.436 5.652 1.00 86.00 73 VAL A CA 1
ATOM 560 C C . VAL A 1 73 ? -9.557 -1.647 7.044 1.00 86.00 73 VAL A C 1
ATOM 562 O O . VAL A 1 73 ? -9.069 -1.068 8.023 1.00 86.00 73 VAL A O 1
ATOM 565 N N . PRO A 1 74 ? -10.590 -2.503 7.175 1.00 77.19 74 PRO A N 1
ATOM 566 C CA . PRO A 1 74 ? -11.051 -2.971 8.478 1.00 77.19 74 PRO A CA 1
ATOM 567 C C . PRO A 1 74 ? -9.896 -3.639 9.237 1.00 77.19 74 PRO A C 1
ATOM 569 O O . PRO A 1 74 ? -9.113 -4.371 8.642 1.00 77.19 74 PRO A O 1
ATOM 572 N N . GLU A 1 75 ? -9.768 -3.391 10.541 1.00 78.88 75 GLU A N 1
ATOM 573 C CA . GLU A 1 75 ? -8.641 -3.889 11.357 1.00 78.88 75 GLU A CA 1
ATOM 574 C C . GLU A 1 75 ? -7.254 -3.344 10.948 1.00 78.88 75 GLU A C 1
ATOM 576 O O . GLU A 1 75 ? -6.225 -4.006 11.127 1.00 78.88 75 GLU A O 1
ATOM 581 N N . HIS A 1 76 ? -7.188 -2.102 10.456 1.00 81.12 76 HIS A N 1
ATOM 582 C CA . HIS A 1 76 ? -5.941 -1.399 10.116 1.00 81.12 76 HIS A CA 1
ATOM 583 C C . HIS A 1 76 ? -4.840 -1.503 11.197 1.00 81.12 76 HIS A C 1
ATOM 585 O O . HIS A 1 76 ? -3.657 -1.574 10.861 1.00 81.12 76 HIS A O 1
ATOM 591 N N . GLN A 1 77 ? -5.199 -1.610 12.485 1.00 81.31 77 GLN A N 1
ATOM 592 C CA . GLN A 1 77 ? -4.263 -1.825 13.601 1.00 81.31 77 GLN A CA 1
ATOM 593 C C . GLN A 1 77 ? -3.417 -3.106 13.461 1.00 81.31 77 GLN A C 1
ATOM 595 O O . GLN A 1 77 ? -2.222 -3.109 13.790 1.00 81.31 77 GLN A O 1
ATOM 600 N N . HIS A 1 78 ? -3.996 -4.199 12.947 1.00 85.56 78 HIS A N 1
ATOM 601 C CA . HIS A 1 78 ? -3.258 -5.438 12.690 1.00 85.56 78 HIS A CA 1
ATOM 602 C C . HIS A 1 78 ? -2.216 -5.226 11.588 1.00 85.56 78 HIS A C 1
ATOM 604 O O . HIS A 1 78 ? -1.045 -5.583 11.746 1.00 85.56 78 HIS A O 1
ATOM 610 N N . THR A 1 79 ? -2.625 -4.567 10.503 1.00 85.69 79 THR A N 1
ATOM 611 C CA . THR A 1 79 ? -1.748 -4.228 9.378 1.00 85.69 79 THR A CA 1
ATOM 612 C C . THR A 1 79 ? -0.623 -3.286 9.804 1.00 85.69 79 THR A C 1
ATOM 614 O O . THR A 1 79 ? 0.537 -3.524 9.464 1.00 85.69 79 THR A O 1
ATOM 617 N N . ALA A 1 80 ? -0.923 -2.264 10.607 1.00 86.62 80 ALA A N 1
ATOM 618 C CA . ALA A 1 80 ? 0.074 -1.351 11.159 1.00 86.62 80 ALA A CA 1
ATOM 619 C C . ALA A 1 80 ? 1.125 -2.110 11.982 1.00 86.62 80 ALA A C 1
ATOM 621 O O .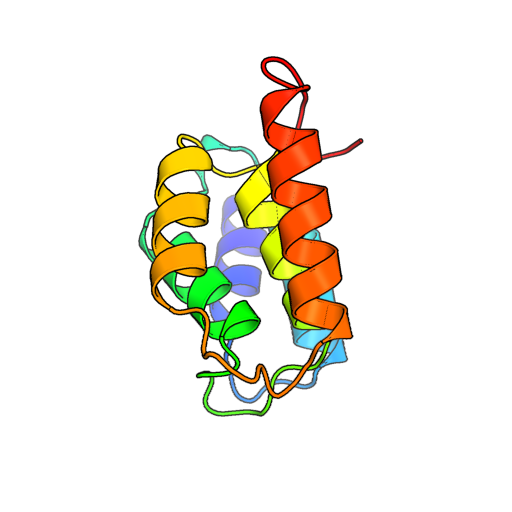 ALA A 1 80 ? 2.328 -1.964 11.762 1.00 86.62 80 ALA A O 1
ATOM 622 N N . THR A 1 81 ? 0.676 -3.003 12.868 1.00 87.00 81 THR A N 1
ATOM 623 C CA . THR A 1 81 ? 1.564 -3.846 13.682 1.00 87.00 81 THR A CA 1
ATOM 624 C C . THR A 1 81 ? 2.447 -4.743 12.811 1.00 87.00 81 THR A C 1
ATOM 626 O O . THR A 1 81 ? 3.644 -4.889 13.072 1.00 87.00 81 THR A O 1
ATOM 629 N N . LEU A 1 82 ? 1.883 -5.345 11.761 1.00 87.19 82 LEU A N 1
ATOM 630 C CA . LEU A 1 82 ? 2.627 -6.169 10.810 1.00 87.19 82 LEU A CA 1
ATOM 631 C C . LEU A 1 82 ? 3.725 -5.368 10.095 1.00 87.19 82 LEU A C 1
ATOM 633 O O . LEU A 1 82 ? 4.826 -5.888 9.898 1.00 87.19 82 LEU A O 1
ATOM 637 N N . LEU A 1 83 ? 3.439 -4.128 9.697 1.00 88.12 83 LEU A N 1
ATOM 638 C CA . LEU A 1 83 ? 4.404 -3.257 9.028 1.00 88.12 83 LEU A CA 1
ATOM 639 C C . LEU A 1 83 ? 5.522 -2.809 9.976 1.00 88.12 83 LEU A C 1
ATOM 641 O O . LEU A 1 83 ? 6.691 -2.962 9.620 1.00 88.12 83 LEU A O 1
ATOM 645 N N . LEU A 1 84 ? 5.191 -2.381 11.198 1.00 86.75 84 LEU A N 1
ATOM 646 C CA . LEU A 1 84 ? 6.172 -1.994 12.224 1.00 86.75 84 LEU A CA 1
ATOM 647 C C . LEU A 1 84 ? 7.157 -3.124 12.554 1.00 86.75 84 LEU A C 1
ATOM 649 O O . LEU A 1 84 ? 8.350 -2.891 12.704 1.00 86.75 84 LEU A O 1
ATOM 653 N N . ARG A 1 85 ? 6.699 -4.382 12.584 1.00 84.44 85 ARG A N 1
ATOM 654 C CA . ARG A 1 85 ? 7.575 -5.552 12.813 1.00 84.44 85 ARG A CA 1
ATOM 655 C C . ARG A 1 85 ? 8.607 -5.793 11.712 1.00 84.44 85 ARG A C 1
ATOM 657 O O . ARG A 1 85 ? 9.522 -6.586 11.908 1.00 84.44 85 ARG A O 1
ATOM 664 N N . THR A 1 86 ? 8.429 -5.176 10.550 1.00 79.81 86 THR A N 1
ATOM 665 C CA . THR A 1 86 ? 9.334 -5.315 9.400 1.00 79.81 86 THR A CA 1
ATOM 666 C C . THR A 1 86 ? 10.190 -4.089 9.149 1.00 79.81 86 THR A C 1
ATOM 668 O O . THR A 1 86 ? 10.891 -4.033 8.141 1.00 79.81 86 THR A O 1
ATOM 671 N N . GLU A 1 87 ? 10.134 -3.117 10.051 1.00 78.06 87 GLU A N 1
ATOM 672 C CA . GLU A 1 87 ? 11.040 -1.985 10.037 1.00 78.06 87 GLU A CA 1
ATOM 673 C C . GLU A 1 87 ? 12.487 -2.457 10.240 1.00 78.06 87 GLU A C 1
ATOM 675 O O . GLU A 1 87 ? 12.791 -3.232 11.151 1.00 78.06 87 GLU A O 1
ATOM 680 N N . SER A 1 88 ? 13.388 -2.005 9.368 1.00 75.25 88 SER A N 1
ATOM 681 C CA . SER A 1 88 ? 14.826 -2.178 9.551 1.00 75.25 88 SER A CA 1
ATOM 682 C C . SER A 1 88 ? 15.384 -1.043 10.409 1.00 75.25 88 SER A C 1
ATOM 684 O O . SER A 1 88 ? 14.894 0.079 10.373 1.00 75.25 88 SER A O 1
ATOM 686 N N . THR A 1 89 ? 16.479 -1.299 11.129 1.00 69.12 89 THR A N 1
ATOM 687 C CA . THR A 1 89 ? 17.167 -0.275 11.942 1.00 69.12 89 THR A CA 1
ATOM 688 C C . THR A 1 89 ? 17.669 0.926 11.132 1.00 69.12 89 THR A C 1
ATOM 690 O O . THR A 1 89 ? 17.890 1.992 11.699 1.00 69.12 89 THR A O 1
ATOM 693 N N . HIS A 1 90 ? 17.832 0.760 9.816 1.00 68.62 90 HIS A N 1
ATOM 694 C CA . HIS A 1 90 ? 18.126 1.820 8.855 1.00 68.62 90 HIS A CA 1
ATOM 695 C C . HIS A 1 90 ? 17.221 1.625 7.633 1.00 68.62 90 HIS A C 1
ATOM 697 O O . HIS A 1 90 ? 17.528 0.788 6.779 1.00 68.62 90 HIS A O 1
ATOM 703 N N . PRO A 1 91 ? 16.067 2.300 7.568 1.00 74.75 91 PRO A N 1
ATOM 704 C CA . PRO A 1 91 ? 15.179 2.173 6.426 1.00 74.75 91 PRO A CA 1
ATOM 705 C C . PRO A 1 91 ? 15.749 2.874 5.190 1.00 74.75 91 PRO A C 1
ATOM 707 O O . PRO A 1 91 ? 16.189 4.015 5.269 1.00 74.75 91 PRO A O 1
ATOM 710 N N . ASP A 1 92 ? 15.656 2.222 4.030 1.00 73.62 92 ASP A N 1
ATOM 711 C CA . ASP A 1 92 ? 16.165 2.764 2.757 1.00 73.62 92 ASP A CA 1
ATOM 712 C C . ASP A 1 92 ? 15.416 4.024 2.276 1.00 73.62 92 ASP A C 1
ATOM 714 O O . ASP A 1 92 ? 15.940 4.803 1.485 1.00 73.62 92 ASP A O 1
ATOM 718 N N . ASP A 1 93 ? 14.180 4.227 2.746 1.00 82.00 93 ASP A N 1
ATOM 719 C CA . ASP A 1 93 ? 13.334 5.375 2.406 1.00 82.00 93 ASP A CA 1
ATOM 720 C C . ASP A 1 93 ? 12.747 5.982 3.688 1.00 82.00 93 ASP A C 1
ATOM 722 O O . ASP A 1 93 ? 11.672 5.598 4.163 1.00 82.00 93 ASP A O 1
ATOM 726 N N . HIS A 1 94 ? 13.492 6.919 4.275 1.00 85.62 94 HIS A N 1
ATOM 727 C CA . HIS A 1 94 ? 13.093 7.622 5.495 1.00 85.62 94 HIS A CA 1
ATOM 728 C C . HIS A 1 94 ? 11.815 8.454 5.313 1.00 85.62 94 HIS A C 1
ATOM 730 O O . HIS A 1 94 ? 11.058 8.615 6.270 1.00 85.62 94 HIS A O 1
ATOM 736 N N . GLU A 1 95 ? 11.551 8.970 4.108 1.00 88.75 95 GLU A N 1
ATOM 737 C CA . GLU A 1 95 ? 10.344 9.752 3.823 1.00 88.75 95 GLU A CA 1
ATOM 738 C C . GLU A 1 95 ? 9.101 8.864 3.917 1.00 88.75 95 GLU A C 1
ATOM 740 O O . GLU A 1 95 ? 8.140 9.200 4.615 1.00 88.75 95 GLU A O 1
ATOM 745 N N . LYS A 1 96 ? 9.151 7.691 3.281 1.00 89.31 96 LYS A N 1
ATOM 746 C CA . LYS A 1 96 ? 8.089 6.684 3.323 1.00 89.31 96 LYS A CA 1
ATOM 747 C C . LYS A 1 96 ? 7.769 6.236 4.751 1.00 89.31 96 LYS A C 1
ATOM 749 O O . LYS A 1 96 ? 6.598 6.158 5.116 1.00 89.31 96 LYS A O 1
ATOM 754 N N . TRP A 1 97 ? 8.785 5.935 5.559 1.00 90.31 97 TRP A N 1
ATOM 755 C CA . TRP A 1 97 ? 8.571 5.475 6.937 1.00 90.31 97 TRP A CA 1
ATOM 756 C C . TRP A 1 97 ? 8.053 6.582 7.851 1.00 90.31 97 TRP A C 1
ATOM 758 O O . TRP A 1 97 ? 7.112 6.355 8.606 1.00 90.31 97 TRP A O 1
ATOM 768 N N . ASN A 1 98 ? 8.579 7.802 7.719 1.00 91.06 98 ASN A N 1
ATOM 769 C CA . ASN A 1 98 ? 8.055 8.956 8.446 1.00 91.06 98 ASN A CA 1
ATOM 770 C C . ASN A 1 98 ? 6.575 9.214 8.124 1.00 91.06 98 ASN A C 1
ATOM 772 O O . ASN A 1 98 ? 5.791 9.525 9.018 1.00 91.06 98 ASN A O 1
ATOM 776 N N . TYR A 1 99 ? 6.180 9.056 6.857 1.00 91.56 99 TYR A N 1
ATOM 777 C CA . TYR A 1 99 ? 4.776 9.134 6.460 1.00 91.56 99 TYR A CA 1
ATOM 778 C C . TYR A 1 99 ? 3.934 8.050 7.143 1.00 91.56 99 TYR A C 1
ATOM 780 O O . TYR A 1 99 ? 2.884 8.349 7.706 1.00 91.56 99 TYR A O 1
ATOM 788 N N . PHE A 1 100 ? 4.419 6.806 7.151 1.00 91.44 100 PHE A N 1
ATOM 789 C CA . PHE A 1 100 ? 3.734 5.695 7.804 1.00 91.44 100 PHE A CA 1
ATOM 790 C C . PHE A 1 100 ? 3.508 5.928 9.303 1.00 91.44 100 PHE A C 1
ATOM 792 O O . PHE A 1 100 ? 2.389 5.730 9.767 1.00 91.44 100 PHE A O 1
ATOM 799 N N . TYR A 1 101 ? 4.499 6.418 10.056 1.00 90.81 101 TYR A N 1
ATOM 800 C CA . TYR A 1 101 ? 4.299 6.702 11.485 1.00 90.81 101 TYR A CA 1
ATOM 801 C C . TYR A 1 101 ? 3.224 7.754 11.731 1.00 90.81 101 TYR A C 1
ATOM 803 O O . TYR A 1 101 ? 2.394 7.576 12.617 1.00 90.81 101 TYR A O 1
ATOM 811 N N . LYS A 1 102 ? 3.205 8.818 10.921 1.00 89.88 102 LYS A N 1
ATOM 812 C CA . LYS A 1 102 ? 2.164 9.848 11.007 1.00 89.88 102 LYS A CA 1
ATOM 813 C C . LYS A 1 102 ? 0.783 9.280 10.704 1.00 89.88 102 LYS A C 1
ATOM 815 O O . LYS A 1 102 ? -0.166 9.633 11.389 1.00 89.88 102 LYS A O 1
ATOM 820 N N . ALA A 1 103 ? 0.684 8.390 9.715 1.00 87.62 103 ALA A N 1
ATOM 821 C CA . ALA A 1 103 ? -0.571 7.732 9.370 1.00 87.62 103 ALA A CA 1
ATOM 822 C C . ALA A 1 103 ? -1.076 6.814 10.501 1.00 87.62 103 ALA A C 1
ATOM 824 O O . ALA A 1 103 ? -2.267 6.813 10.798 1.00 87.62 103 ALA A O 1
ATOM 825 N N . VAL A 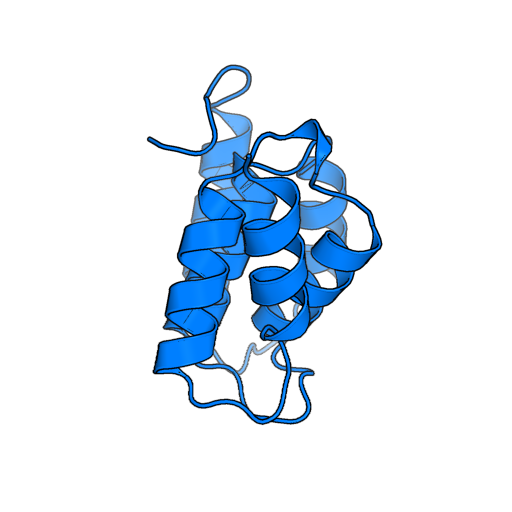1 104 ? -0.177 6.078 11.168 1.00 87.69 104 VAL A N 1
ATOM 826 C CA . VAL A 1 104 ? -0.508 5.251 12.346 1.00 87.69 104 VAL A CA 1
ATOM 827 C C . VAL A 1 104 ? -0.947 6.114 13.532 1.00 87.69 104 VAL A C 1
ATOM 829 O O . VAL A 1 104 ? -1.910 5.784 14.223 1.00 87.69 104 VAL A O 1
ATOM 832 N N . GLU A 1 105 ? -0.254 7.227 13.776 1.00 86.44 105 GLU A N 1
ATOM 833 C CA . GLU A 1 105 ? -0.628 8.184 14.820 1.00 86.44 105 GLU A CA 1
ATOM 834 C C . GLU A 1 105 ? -2.014 8.783 14.546 1.00 86.44 105 GLU A C 1
ATOM 836 O O . GLU A 1 105 ? -2.854 8.825 15.446 1.00 86.44 105 GLU A O 1
ATOM 841 N N . SER A 1 106 ? -2.295 9.182 13.300 1.00 83.88 106 SER A N 1
ATOM 842 C CA . SER A 1 106 ? -3.593 9.746 12.925 1.00 83.88 106 SER A CA 1
ATOM 843 C C . SER A 1 106 ? -4.726 8.724 12.956 1.00 83.88 106 SER A C 1
ATOM 845 O O . SER A 1 106 ? -5.825 9.076 13.381 1.00 83.88 106 SER A O 1
ATOM 847 N N . SER A 1 107 ? -4.480 7.468 12.562 1.00 78.50 107 SER A N 1
ATOM 848 C CA . SER A 1 107 ? -5.521 6.430 12.575 1.00 78.50 107 SER A CA 1
ATOM 849 C C . SER A 1 107 ? -5.998 6.124 13.995 1.00 78.50 107 SER A C 1
ATOM 851 O O . SER A 1 107 ? -7.180 5.899 14.211 1.00 78.50 107 SER A O 1
ATOM 853 N N . GLY A 1 108 ? -5.107 6.197 14.993 1.00 68.69 108 GLY A N 1
ATOM 854 C CA . GLY A 1 108 ? -5.477 6.028 16.405 1.00 68.69 108 GLY A CA 1
ATOM 855 C C . GLY A 1 108 ? -6.359 7.150 16.974 1.00 68.69 108 GLY A C 1
ATOM 856 O O . GLY A 1 108 ? -6.939 6.984 18.043 1.00 68.69 108 GLY A O 1
ATOM 857 N N . LEU A 1 109 ? -6.463 8.287 16.277 1.00 62.38 109 LEU A N 1
ATOM 858 C CA . LEU A 1 109 ? -7.312 9.424 16.648 1.00 62.38 109 LEU A CA 1
ATOM 859 C C . LEU A 1 109 ? -8.650 9.440 15.887 1.00 62.38 109 LEU A C 1
ATOM 861 O O . LEU A 1 109 ? -9.536 10.220 16.237 1.00 62.38 109 LEU A O 1
ATOM 865 N N . GLN A 1 110 ? -8.795 8.616 14.846 1.00 59.03 110 GLN A N 1
ATOM 866 C CA . GLN A 1 110 ? -9.925 8.608 13.915 1.00 59.03 110 GLN A CA 1
ATOM 867 C C . GLN A 1 110 ? -10.640 7.250 13.942 1.00 59.03 110 GLN A C 1
ATOM 869 O O . GLN A 1 110 ? -10.611 6.507 12.969 1.00 59.03 110 GLN A O 1
ATOM 874 N N . ASP A 1 111 ? -11.321 6.933 15.044 1.00 51.69 111 ASP A N 1
ATOM 875 C CA . ASP A 1 111 ? -12.096 5.682 15.168 1.00 51.69 111 ASP A CA 1
ATOM 876 C C . ASP A 1 111 ? -13.396 5.676 14.317 1.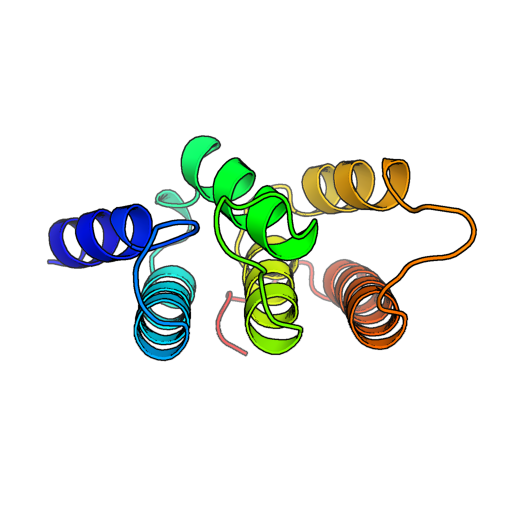00 51.69 111 ASP A C 1
ATOM 878 O O . ASP A 1 111 ? -14.040 4.640 14.195 1.00 51.69 111 ASP A O 1
ATOM 882 N N . ASP A 1 112 ? -13.766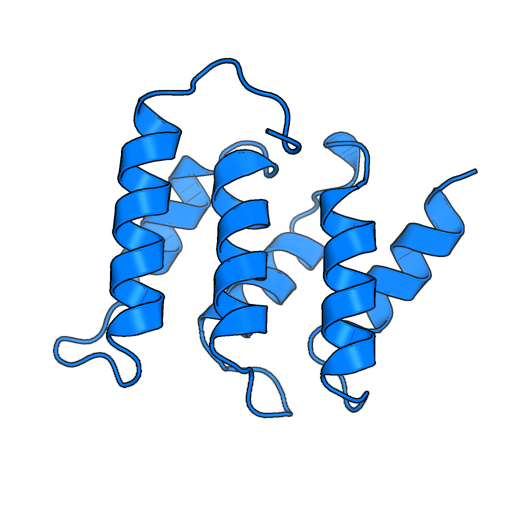 6.802 13.676 1.00 47.38 112 ASP A N 1
ATOM 883 C CA . ASP A 1 112 ? -15.073 6.990 13.006 1.00 47.38 112 ASP A CA 1
ATOM 884 C C . ASP A 1 112 ? -15.026 7.550 11.558 1.00 47.38 112 ASP A C 1
ATOM 886 O O . ASP A 1 112 ? -16.064 7.962 11.029 1.00 47.38 112 ASP A O 1
ATOM 890 N N . LEU A 1 113 ? -13.871 7.612 10.873 1.00 48.25 113 LEU A N 1
ATOM 891 C CA . LEU A 1 113 ? -13.792 8.285 9.560 1.00 48.25 113 LEU A CA 1
ATOM 892 C C . LEU A 1 113 ? -13.711 7.373 8.330 1.00 48.25 113 LEU A C 1
ATOM 894 O O . LEU A 1 113 ? -13.006 6.373 8.257 1.00 48.25 113 LEU A O 1
ATOM 898 N N . VAL A 1 114 ? -14.468 7.810 7.325 1.00 54.78 114 VAL A N 1
ATOM 899 C CA . VAL A 1 114 ? -14.573 7.285 5.966 1.00 54.78 114 VAL A CA 1
ATOM 900 C C . VAL A 1 114 ? -13.239 7.485 5.227 1.00 54.78 114 VAL A C 1
ATOM 902 O O . VAL A 1 114 ? -12.683 8.576 5.278 1.00 54.78 114 VAL A O 1
ATOM 905 N N . CYS A 1 115 ? -12.796 6.469 4.472 1.00 63.47 115 CYS A N 1
ATOM 906 C CA . CYS A 1 115 ? -11.575 6.341 3.635 1.00 63.47 115 CYS A CA 1
ATOM 907 C C . CYS A 1 115 ? -11.186 7.541 2.712 1.00 63.47 115 CYS A C 1
ATOM 909 O O . CYS A 1 115 ? -10.177 7.513 2.001 1.00 63.47 115 CYS A O 1
ATOM 911 N N . TRP A 1 116 ? -11.971 8.619 2.703 1.00 50.56 116 TRP A N 1
ATOM 912 C CA . TRP A 1 116 ? -11.979 9.679 1.699 1.00 50.56 116 TRP A CA 1
ATOM 913 C C . TRP A 1 116 ? -11.705 11.102 2.211 1.00 50.56 116 TRP A C 1
ATOM 915 O O . TRP A 1 116 ? -11.838 12.030 1.411 1.00 50.56 116 TRP A O 1
ATOM 925 N N . SER A 1 117 ? -11.370 11.310 3.490 1.00 43.75 117 SER A N 1
ATOM 926 C CA . SER A 1 117 ? -11.023 12.657 3.985 1.00 43.75 117 SER A CA 1
ATOM 927 C C . SER A 1 117 ? -9.623 13.093 3.569 1.00 43.75 117 SER A C 1
ATOM 929 O O . SER A 1 117 ? -8.690 12.286 3.786 1.00 43.75 117 SER A O 1
#

Radius of gyration: 13.5 Å; chains: 1; bounding box: 40×23×32 Å

InterPro domains:
  IPR039988 Microsomal triglyceride transfer protein large subunit [PTHR13024] (5-111)

Secondary structure (DSSP, 8-state):
--HHHHHHHHHHTTSSS-HHHHHHHHHHHHTS-GGG--HHHHHHHHHHHHT-SSSPPPHHHHHHHHHHHHHTSTTHHHHHHHHHTT--SS-S-HHHHHHHHHHHHHHTT-TT--TT-